Protein AF-A0A6C9QI73-F1 (afdb_monomer_lite)

Secondary structure (DSSP, 8-state):
-GGGG---EE--GGGSSSGGG-BTTTTB--HHHHHHHHHHHHHHHHHH--SSPPEE-BTTTTBTHHHHHHHHHHHS-HHHHHHHHHHHHHHHTSHHHHHHHHHHHHHHHHHHHHHHHSS-HHHHHHHHHHHHHHHHHHHHHHHHHHHH-

Sequence (149 aa):
RGHQQVLFVVTQADKTEPCHEWDMAGIQPSPAQAQNIREKTEAVFRLFRPVHPVVAVSARTGWELDTLVSALMTALPDHAASPLMTRLQDELRTESVRSQAREQFTGAVDRIFDTAESVCVASVVRTALRAVRDTVVSVARAVWNWIFF

pLDDT: mean 71.67, std 17.86, range [41.94, 96.88]

Organism: Escherichia coli (NCBI:txid562)

Radius of gyration: 18.94 Å; chains: 1; bounding box: 45×38×44 Å

Foldseek 3Di:
DPLLQDAAEAEPLCCQPVNVQQDLPVLGDDPVSVVSQVVVQVVVCVVSVGPFGYYYDYLPRRPCVVVVVVSNVVSDDPVVCPVVVVVCVVQVVDPVSVVVVSVVVSVVS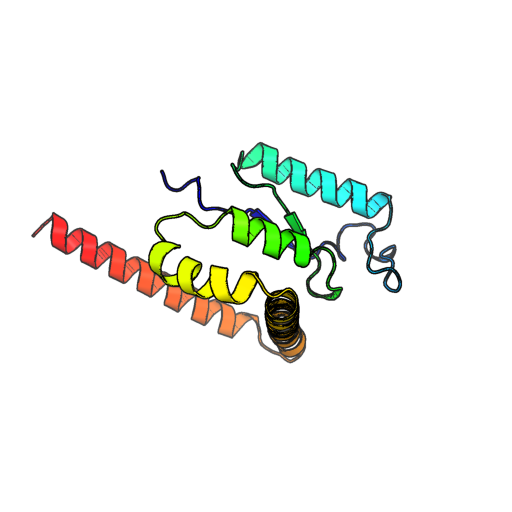VVVVVVVVVDDPPPVVVVVVVVVVVVVVVVVVVVVVVVPD

InterPro domains:
  IPR027417 P-loop containing nucleoside triphosphate hydrolase [SSF52540] (4-105)

Structure (mmCIF, N/CA/C/O backbone):
data_AF-A0A6C9QI73-F1
#
_entry.id   AF-A0A6C9QI73-F1
#
loop_
_atom_site.group_PDB
_atom_site.id
_atom_site.type_symbol
_atom_site.label_atom_id
_atom_site.label_alt_id
_atom_site.label_comp_id
_atom_site.label_asym_id
_atom_site.label_entity_id
_atom_site.label_seq_id
_atom_site.pdbx_PDB_ins_code
_atom_site.Cartn_x
_atom_site.Cartn_y
_atom_site.Cartn_z
_atom_site.occupancy
_atom_site.B_iso_or_equiv
_atom_site.auth_seq_id
_atom_site.auth_comp_id
_atom_site.auth_asym_id
_atom_site.auth_atom_id
_atom_site.pdbx_PDB_model_num
ATOM 1 N N . ARG A 1 1 ? -22.397 -3.148 11.696 1.00 44.03 1 ARG A N 1
ATOM 2 C CA . ARG A 1 1 ? -21.440 -2.162 12.264 1.00 44.03 1 ARG A CA 1
ATOM 3 C C . ARG A 1 1 ? -19.954 -2.554 12.097 1.00 44.03 1 ARG A C 1
ATOM 5 O O . ARG A 1 1 ? -19.117 -1.733 12.421 1.00 44.03 1 ARG A O 1
ATOM 12 N N . GLY A 1 2 ? -19.594 -3.715 11.520 1.00 48.06 2 GLY A N 1
ATOM 13 C CA . GLY A 1 2 ? -18.183 -4.130 11.335 1.00 48.06 2 GLY A CA 1
ATOM 14 C C . GLY A 1 2 ? -17.429 -3.546 10.126 1.00 48.06 2 GLY A C 1
ATOM 15 O O . GLY A 1 2 ? -16.238 -3.780 9.988 1.00 48.06 2 GLY A O 1
ATOM 16 N N . HIS A 1 3 ? -18.083 -2.769 9.254 1.00 46.94 3 HIS A N 1
ATOM 17 C CA . HIS A 1 3 ? -17.445 -2.193 8.055 1.00 46.94 3 HIS A CA 1
ATOM 18 C C . HIS A 1 3 ? -16.557 -0.968 8.339 1.00 46.94 3 HIS A C 1
ATOM 20 O O . HIS A 1 3 ? -15.855 -0.510 7.446 1.00 46.94 3 HIS A O 1
ATOM 26 N N . GLN A 1 4 ? -16.575 -0.424 9.561 1.00 56.19 4 GLN A N 1
ATOM 27 C CA . GLN A 1 4 ? -15.804 0.776 9.920 1.00 56.19 4 GLN A CA 1
ATOM 28 C C . GLN A 1 4 ? -14.335 0.489 10.274 1.00 56.19 4 GLN A C 1
ATOM 30 O O . GLN A 1 4 ? -13.597 1.421 10.562 1.00 56.19 4 GLN A O 1
ATOM 35 N N . GLN A 1 5 ? -13.904 -0.776 10.259 1.00 67.62 5 GLN A N 1
ATOM 36 C CA . GLN A 1 5 ? -12.587 -1.201 10.760 1.00 67.62 5 GLN A CA 1
ATOM 37 C C . GLN A 1 5 ? -11.722 -1.896 9.700 1.00 67.62 5 GLN A C 1
ATOM 39 O O . GLN A 1 5 ? -10.634 -2.374 10.007 1.00 67.62 5 GLN A O 1
ATOM 44 N N . VAL A 1 6 ? -12.209 -2.011 8.461 1.00 78.69 6 VAL A N 1
ATOM 45 C CA . VAL A 1 6 ? -11.513 -2.764 7.412 1.00 78.69 6 VAL A CA 1
ATOM 46 C C . VAL A 1 6 ? -10.741 -1.800 6.519 1.00 78.69 6 VAL A C 1
ATOM 48 O O . VAL A 1 6 ? -11.342 -0.982 5.823 1.00 78.69 6 VAL A O 1
ATOM 51 N N . LEU A 1 7 ? -9.413 -1.922 6.535 1.00 86.62 7 LEU A N 1
ATOM 52 C CA . LEU A 1 7 ? -8.510 -1.270 5.591 1.00 86.62 7 LEU A CA 1
ATOM 53 C C . LEU A 1 7 ? -8.146 -2.257 4.478 1.00 86.62 7 LEU A C 1
ATOM 55 O O . LEU A 1 7 ? -7.698 -3.371 4.751 1.00 86.62 7 LEU A O 1
ATOM 59 N N . PHE A 1 8 ? -8.330 -1.847 3.226 1.00 87.62 8 PHE A N 1
ATOM 60 C CA . PHE A 1 8 ? -7.942 -2.646 2.067 1.00 87.62 8 PHE A CA 1
ATOM 61 C C . PHE A 1 8 ? -6.575 -2.202 1.559 1.00 87.62 8 PHE A C 1
ATOM 63 O O . PHE A 1 8 ? -6.332 -1.009 1.372 1.00 87.62 8 PHE A O 1
ATOM 70 N N . VAL A 1 9 ? -5.702 -3.176 1.305 1.00 92.12 9 VAL A N 1
ATOM 71 C CA . VAL A 1 9 ? -4.324 -2.933 0.876 1.00 92.12 9 VAL A CA 1
ATOM 72 C C . VAL A 1 9 ? -4.028 -3.737 -0.386 1.00 92.12 9 VAL A C 1
ATOM 74 O O . VAL A 1 9 ? -4.217 -4.953 -0.409 1.00 92.12 9 VAL A O 1
ATOM 77 N N 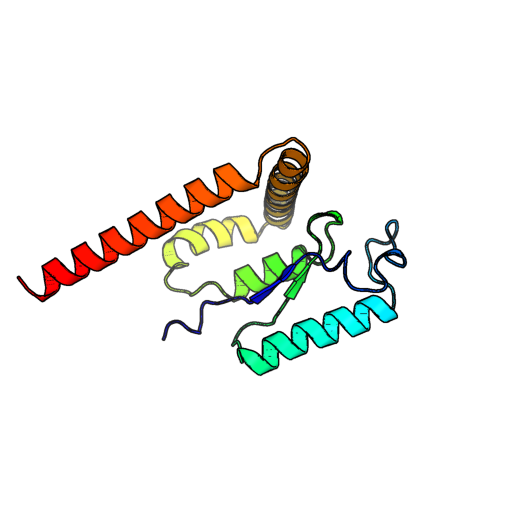. VAL A 1 10 ? -3.552 -3.064 -1.432 1.00 90.31 10 VAL A N 1
ATOM 78 C CA . VAL A 1 10 ? -3.009 -3.685 -2.645 1.00 90.31 10 VAL A CA 1
ATOM 79 C C . VAL A 1 10 ? -1.509 -3.862 -2.442 1.00 90.31 10 VAL A C 1
ATOM 81 O O . VAL A 1 10 ? -0.753 -2.896 -2.423 1.00 90.31 10 VAL A O 1
ATOM 84 N N . THR A 1 11 ? -1.068 -5.097 -2.245 1.00 90.19 11 THR A N 1
ATOM 85 C CA . THR A 1 11 ? 0.346 -5.408 -2.007 1.00 90.19 11 THR A CA 1
ATOM 86 C C . THR A 1 11 ? 1.101 -5.641 -3.315 1.00 90.19 11 THR A C 1
ATOM 88 O O . THR A 1 11 ? 0.495 -5.816 -4.373 1.00 90.19 11 THR A O 1
ATOM 91 N N . GLN A 1 12 ? 2.436 -5.670 -3.230 1.00 89.94 12 GLN A N 1
ATOM 92 C CA . GLN A 1 12 ? 3.334 -5.931 -4.364 1.00 89.94 12 GLN A CA 1
ATOM 93 C C . GLN A 1 12 ? 3.128 -4.946 -5.524 1.00 89.94 12 GLN A C 1
ATOM 95 O O . GLN A 1 12 ? 3.068 -5.336 -6.692 1.00 89.94 12 GLN A O 1
ATOM 100 N N . ALA A 1 13 ? 3.002 -3.655 -5.200 1.00 91.06 13 ALA A N 1
ATOM 101 C CA . ALA A 1 13 ? 2.900 -2.591 -6.194 1.00 91.06 13 ALA A CA 1
ATOM 102 C C . ALA A 1 13 ? 4.064 -2.623 -7.204 1.00 91.06 13 ALA A C 1
ATOM 104 O O . ALA A 1 13 ? 3.829 -2.399 -8.391 1.00 91.06 13 ALA A O 1
ATOM 105 N N . ASP A 1 14 ? 5.261 -3.025 -6.757 1.00 88.25 14 ASP A N 1
ATOM 106 C CA . ASP A 1 14 ? 6.473 -3.200 -7.569 1.00 88.25 14 ASP A CA 1
ATOM 107 C C . ASP A 1 14 ? 6.327 -4.222 -8.700 1.00 88.25 14 ASP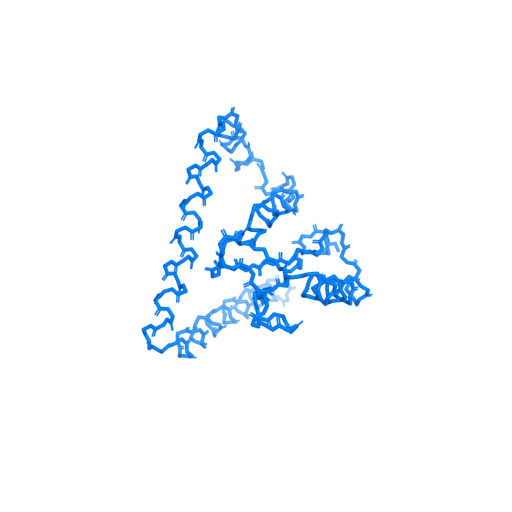 A C 1
ATOM 109 O O . ASP A 1 14 ? 7.004 -4.137 -9.720 1.00 88.25 14 ASP A O 1
ATOM 113 N N . LYS A 1 15 ? 5.397 -5.168 -8.553 1.00 90.44 15 LYS A N 1
ATOM 114 C CA . LYS A 1 15 ? 5.113 -6.204 -9.552 1.00 90.44 15 LYS A CA 1
ATOM 115 C C . LYS A 1 15 ? 3.939 -5.859 -10.459 1.00 90.44 15 LYS A C 1
ATOM 117 O O . LYS A 1 15 ? 3.481 -6.709 -11.221 1.00 90.44 15 LYS A O 1
ATOM 122 N N . THR A 1 16 ? 3.400 -4.645 -10.376 1.00 90.31 16 THR A N 1
ATOM 123 C CA . THR A 1 16 ? 2.361 -4.227 -11.315 1.00 90.31 16 THR A CA 1
ATOM 124 C C . THR A 1 16 ? 2.977 -4.031 -12.693 1.00 90.31 16 THR A C 1
ATOM 126 O O . THR A 1 16 ? 3.996 -3.360 -12.822 1.00 90.31 16 THR A O 1
ATOM 129 N N . GLU A 1 17 ? 2.368 -4.641 -13.712 1.00 87.81 17 GLU A N 1
ATOM 130 C CA . GLU A 1 17 ? 2.844 -4.502 -15.086 1.00 87.81 17 GLU A CA 1
ATOM 131 C C . GLU A 1 17 ? 2.811 -3.034 -15.537 1.00 87.81 17 GLU A C 1
ATOM 133 O O . GLU A 1 17 ? 1.885 -2.320 -15.148 1.00 87.81 17 GLU A O 1
ATOM 138 N N . PRO A 1 18 ? 3.776 -2.572 -16.345 1.00 91.69 18 PRO A N 1
ATOM 139 C CA . PRO A 1 18 ? 5.016 -3.261 -16.718 1.00 91.69 18 PRO A CA 1
ATOM 140 C C . PRO A 1 18 ? 5.997 -3.354 -15.533 1.00 91.69 18 PRO A C 1
ATOM 142 O O . PRO A 1 18 ? 6.527 -2.348 -15.075 1.00 91.69 18 PRO A O 1
ATOM 145 N N . CYS A 1 19 ? 6.256 -4.560 -15.015 1.00 82.19 19 CYS A N 1
ATOM 146 C CA . CYS A 1 19 ? 6.947 -4.723 -13.722 1.00 82.19 19 CYS A CA 1
ATOM 147 C C . CYS A 1 19 ? 8.433 -4.325 -13.757 1.00 82.19 19 CYS A C 1
ATOM 149 O O . CYS A 1 19 ? 9.012 -3.937 -12.746 1.00 82.19 19 CYS A O 1
ATOM 151 N N . HIS A 1 20 ? 9.044 -4.397 -14.935 1.00 89.19 20 HIS A N 1
ATOM 152 C CA . HIS A 1 20 ? 10.452 -4.093 -15.172 1.00 89.19 20 HIS A CA 1
ATOM 153 C C . HIS A 1 20 ? 10.751 -2.590 -15.253 1.00 89.19 20 HIS A C 1
ATOM 155 O O . HIS A 1 20 ? 11.919 -2.213 -15.245 1.00 89.19 20 HIS A O 1
ATOM 161 N N . GLU A 1 21 ? 9.726 -1.739 -15.336 1.00 92.56 21 GLU A N 1
ATOM 162 C CA . GLU A 1 21 ? 9.896 -0.282 -15.400 1.00 92.56 21 GLU A CA 1
ATOM 163 C C . GLU A 1 21 ? 9.983 0.379 -14.020 1.00 92.56 21 GLU A C 1
ATOM 165 O O . GLU A 1 21 ? 10.106 1.600 -13.931 1.00 92.56 21 GLU A O 1
ATOM 170 N N . TRP A 1 22 ? 9.913 -0.409 -12.946 1.00 94.19 22 TRP A N 1
ATOM 171 C CA . TRP A 1 22 ? 9.991 0.125 -11.596 1.00 94.19 22 TRP A CA 1
ATOM 172 C C . TRP A 1 22 ? 11.337 0.810 -11.353 1.00 94.19 22 TRP A C 1
ATOM 174 O O . TRP A 1 22 ? 12.401 0.209 -11.530 1.00 94.19 22 TRP A O 1
ATOM 184 N N . ASP A 1 23 ? 11.294 2.053 -10.879 1.00 94.25 23 ASP A N 1
ATOM 185 C CA . ASP A 1 23 ? 12.491 2.795 -10.514 1.00 94.25 23 ASP A CA 1
ATOM 186 C C . ASP A 1 23 ? 12.961 2.348 -9.127 1.00 94.25 23 ASP A C 1
ATOM 188 O O . ASP A 1 23 ? 12.446 2.762 -8.085 1.00 94.25 23 ASP A O 1
ATOM 192 N N . MET A 1 24 ? 13.960 1.467 -9.126 1.00 90.31 24 MET A N 1
ATOM 193 C CA . MET A 1 24 ? 14.574 0.949 -7.904 1.00 90.31 24 MET A CA 1
ATOM 194 C C . MET A 1 24 ? 15.376 2.012 -7.143 1.00 90.31 24 MET A C 1
ATOM 196 O O . MET A 1 24 ? 15.533 1.878 -5.933 1.00 90.31 24 MET A O 1
ATOM 200 N N . ALA A 1 25 ? 15.886 3.047 -7.819 1.00 91.69 25 ALA A N 1
ATOM 201 C CA . ALA A 1 25 ? 16.688 4.090 -7.183 1.00 91.69 25 ALA A CA 1
ATOM 202 C C . ALA A 1 25 ? 15.798 5.150 -6.525 1.00 91.69 25 ALA A C 1
ATOM 204 O O . ALA A 1 25 ? 16.051 5.555 -5.393 1.00 91.69 25 ALA A O 1
ATOM 205 N N . GLY A 1 26 ? 14.741 5.568 -7.222 1.00 91.31 26 GLY A N 1
ATOM 206 C CA . GLY A 1 26 ? 13.737 6.495 -6.705 1.00 91.31 26 GLY A CA 1
ATOM 207 C C . GLY A 1 26 ? 12.673 5.840 -5.825 1.00 91.31 26 GLY A C 1
ATOM 208 O O . GLY A 1 26 ? 11.887 6.560 -5.216 1.00 91.31 26 GLY A O 1
ATOM 209 N N . ILE A 1 27 ? 12.643 4.501 -5.751 1.00 92.12 27 ILE A N 1
ATOM 210 C CA . ILE A 1 27 ? 11.621 3.719 -5.038 1.00 92.12 27 ILE A CA 1
ATOM 211 C C . ILE A 1 27 ? 10.234 4.175 -5.502 1.00 92.12 27 ILE A C 1
ATOM 213 O O . ILE A 1 27 ? 9.413 4.632 -4.719 1.00 92.12 27 ILE A O 1
ATOM 217 N N . GLN A 1 28 ? 9.978 4.119 -6.807 1.00 95.25 28 GLN A N 1
ATOM 218 C CA . GLN A 1 28 ? 8.735 4.650 -7.364 1.00 95.25 28 GLN A CA 1
ATOM 219 C C . GLN A 1 28 ? 8.275 3.874 -8.602 1.00 95.25 28 GLN A C 1
ATOM 221 O O . GLN A 1 28 ? 9.102 3.362 -9.362 1.00 95.25 28 GLN A O 1
ATOM 226 N N . PRO A 1 29 ? 6.954 3.791 -8.832 1.00 96.69 29 PRO A N 1
ATOM 227 C CA . PRO A 1 29 ? 6.417 3.216 -10.055 1.00 96.69 29 PRO A CA 1
ATOM 228 C C . PRO A 1 29 ? 6.729 4.089 -11.271 1.00 96.69 29 PRO A C 1
ATOM 230 O O . PRO A 1 29 ? 6.729 5.320 -11.186 1.00 96.69 29 PRO A O 1
ATOM 233 N N . SER A 1 30 ? 6.874 3.456 -12.436 1.00 96.19 30 SER A N 1
ATOM 234 C CA . SER A 1 30 ? 6.782 4.170 -13.713 1.00 96.19 30 SER A CA 1
ATOM 235 C C . SER A 1 30 ? 5.385 4.789 -13.895 1.00 96.19 30 SER A C 1
ATOM 237 O O . SER A 1 30 ? 4.421 4.344 -13.261 1.00 96.19 30 SER A O 1
ATOM 239 N N . PRO A 1 31 ? 5.205 5.777 -14.793 1.00 96.88 31 PRO A N 1
ATOM 240 C CA . PRO A 1 31 ? 3.882 6.332 -15.082 1.00 96.88 31 PRO A CA 1
ATOM 241 C C . PRO A 1 31 ? 2.841 5.271 -15.481 1.00 96.88 31 PRO A C 1
ATOM 243 O O . PRO A 1 31 ? 1.683 5.356 -15.069 1.00 96.88 31 PRO A O 1
ATOM 246 N N . ALA A 1 32 ? 3.252 4.244 -16.234 1.00 93.44 32 ALA A N 1
ATOM 247 C CA . ALA A 1 32 ? 2.376 3.143 -16.629 1.00 93.44 32 ALA A CA 1
ATOM 248 C C . ALA A 1 32 ? 2.001 2.255 -15.431 1.00 93.44 32 ALA A C 1
ATOM 250 O O . ALA A 1 32 ? 0.830 1.917 -15.244 1.00 93.44 32 ALA A O 1
ATOM 251 N N . GLN A 1 33 ? 2.969 1.932 -14.568 1.00 95.69 33 GLN A N 1
ATOM 252 C CA . GLN A 1 33 ? 2.700 1.185 -13.340 1.00 95.69 33 GLN A CA 1
ATOM 253 C C . GLN A 1 33 ? 1.794 1.970 -12.387 1.00 95.69 33 GLN A C 1
ATOM 255 O O . GLN A 1 33 ? 0.866 1.395 -11.824 1.00 95.69 33 GLN A O 1
ATOM 260 N N . ALA A 1 34 ? 2.011 3.280 -12.235 1.00 96.88 34 ALA A N 1
ATOM 261 C CA . ALA A 1 34 ? 1.201 4.150 -11.387 1.00 96.88 34 ALA A CA 1
ATOM 262 C C . ALA A 1 34 ? -0.268 4.170 -11.837 1.00 96.88 34 ALA A C 1
ATOM 264 O O . ALA A 1 34 ? -1.173 4.057 -11.006 1.00 96.88 34 ALA A O 1
ATOM 265 N N . GLN A 1 35 ? -0.508 4.236 -13.151 1.00 96.31 35 GLN A N 1
ATOM 266 C CA . GLN A 1 35 ? -1.850 4.134 -13.720 1.00 96.31 35 GLN A CA 1
ATOM 267 C C . GLN A 1 35 ? -2.490 2.769 -13.416 1.00 96.31 35 GLN A C 1
ATOM 269 O O . GLN A 1 35 ? -3.610 2.713 -12.911 1.00 96.31 35 GLN A O 1
ATOM 274 N N . ASN A 1 36 ? -1.765 1.669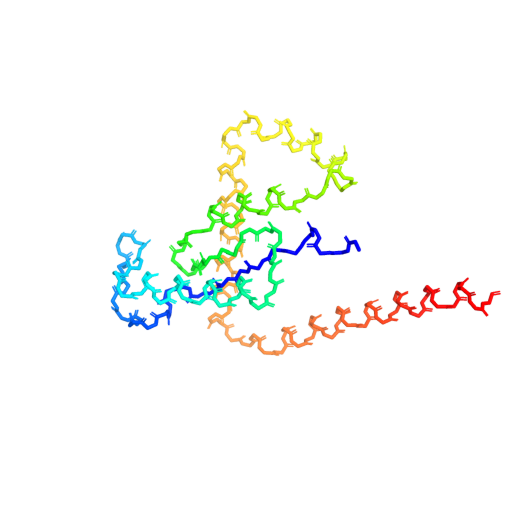 -13.622 1.00 92.56 36 ASN A N 1
ATOM 275 C CA . ASN A 1 36 ? -2.282 0.324 -1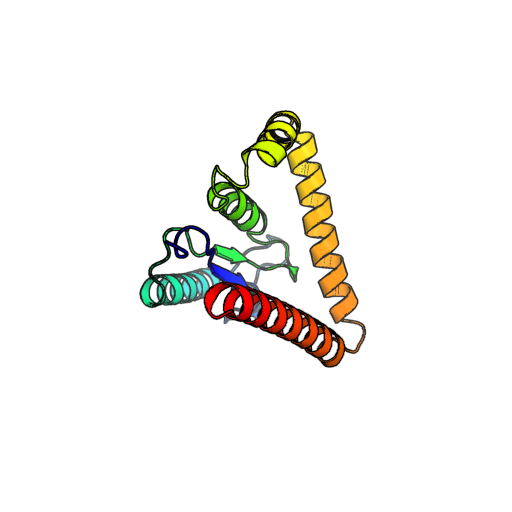3.357 1.00 92.56 36 ASN A CA 1
ATOM 276 C C . ASN A 1 36 ? -2.525 0.061 -11.860 1.00 92.56 36 ASN A C 1
ATOM 278 O O . ASN A 1 36 ? -3.487 -0.612 -11.485 1.00 92.56 36 ASN A O 1
ATOM 282 N N . ILE A 1 37 ? -1.684 0.609 -10.979 1.00 95.38 37 ILE A N 1
ATOM 283 C CA . ILE A 1 37 ? -1.892 0.581 -9.527 1.00 95.38 37 ILE A CA 1
ATOM 284 C C . ILE A 1 37 ? -3.180 1.329 -9.177 1.00 95.38 37 ILE A C 1
ATOM 286 O O . ILE A 1 37 ? -4.002 0.797 -8.430 1.00 95.38 37 ILE A O 1
ATOM 290 N N . ARG A 1 38 ? -3.390 2.521 -9.749 1.00 96.38 38 ARG A N 1
ATOM 291 C CA . ARG A 1 38 ? -4.611 3.313 -9.552 1.00 96.38 38 ARG A CA 1
ATOM 292 C C . ARG A 1 38 ? -5.861 2.566 -10.011 1.00 96.38 38 ARG A C 1
ATOM 294 O O . ARG A 1 38 ? -6.866 2.567 -9.309 1.00 96.38 38 ARG A O 1
ATOM 301 N N . GLU A 1 39 ? -5.815 1.907 -11.160 1.00 92.69 39 GLU A N 1
ATOM 302 C CA . GLU A 1 39 ? -6.950 1.123 -11.655 1.00 92.69 39 GLU A CA 1
ATOM 303 C C . GLU A 1 39 ? -7.276 -0.054 -10.729 1.00 92.69 39 GLU A C 1
ATOM 305 O O . GLU A 1 39 ? -8.446 -0.304 -10.429 1.00 92.69 39 GLU A O 1
ATOM 310 N N . LYS A 1 40 ? -6.255 -0.742 -10.201 1.00 89.69 40 LYS A N 1
ATOM 311 C CA . LYS A 1 40 ? -6.438 -1.818 -9.214 1.00 89.69 40 LYS A CA 1
ATOM 312 C C . LYS A 1 40 ? -7.035 -1.301 -7.906 1.00 89.69 40 LYS A C 1
ATOM 314 O O . LYS A 1 40 ? -7.968 -1.916 -7.387 1.00 89.69 40 LYS A O 1
ATOM 319 N N . THR A 1 41 ? -6.525 -0.194 -7.363 1.00 93.12 41 THR A N 1
ATOM 320 C CA . THR A 1 41 ? -7.071 0.387 -6.125 1.00 93.12 41 THR A CA 1
ATOM 321 C C . THR A 1 41 ? -8.498 0.884 -6.332 1.00 93.12 41 THR A C 1
ATOM 323 O O . THR A 1 41 ? -9.353 0.647 -5.479 1.00 93.12 41 THR A O 1
ATOM 326 N N . GLU A 1 42 ? -8.801 1.479 -7.487 1.00 91.56 42 GLU A N 1
ATOM 327 C CA . GLU A 1 42 ? -10.151 1.912 -7.839 1.00 91.56 42 GLU A CA 1
ATOM 328 C C . GLU A 1 42 ? -11.112 0.728 -8.023 1.00 91.56 42 GLU A C 1
ATOM 330 O O . GLU A 1 42 ? -12.254 0.790 -7.565 1.00 91.56 42 GLU A O 1
ATOM 335 N N . ALA A 1 43 ? -10.668 -0.380 -8.618 1.00 84.94 43 ALA A N 1
ATOM 336 C CA . ALA A 1 43 ? -11.471 -1.597 -8.722 1.00 84.94 43 ALA A CA 1
ATOM 337 C C . ALA A 1 43 ? -11.834 -2.153 -7.335 1.00 84.94 43 ALA A C 1
ATOM 339 O O . ALA A 1 43 ? -13.003 -2.441 -7.072 1.00 84.94 43 ALA A O 1
ATOM 340 N N . VAL A 1 44 ? -10.861 -2.236 -6.420 1.00 83.25 44 VAL A N 1
ATOM 341 C CA . VAL A 1 44 ? -11.094 -2.636 -5.021 1.00 83.25 44 VAL A CA 1
ATOM 342 C C . VAL A 1 44 ? -12.063 -1.666 -4.341 1.00 83.25 44 VAL A C 1
ATOM 344 O O . VAL A 1 44 ? -13.027 -2.099 -3.708 1.00 83.25 44 VAL A O 1
ATOM 347 N N . PHE A 1 45 ? -11.873 -0.358 -4.522 1.00 86.19 45 PHE A N 1
ATOM 348 C CA . PHE A 1 45 ? -12.767 0.649 -3.960 1.00 86.19 45 PHE A CA 1
ATOM 349 C C . PHE A 1 45 ? -14.204 0.487 -4.473 1.00 86.19 45 PHE A C 1
ATOM 351 O O . PHE A 1 45 ? -15.148 0.490 -3.686 1.00 86.19 45 PHE A O 1
ATOM 358 N N . ARG A 1 46 ? -14.395 0.290 -5.781 1.00 83.12 46 ARG A N 1
ATOM 359 C CA . ARG A 1 46 ? -15.722 0.105 -6.388 1.00 83.12 46 ARG A CA 1
ATOM 360 C C . ARG A 1 46 ? -16.412 -1.169 -5.902 1.00 83.12 46 ARG A C 1
ATOM 362 O O . ARG A 1 46 ? -17.622 -1.135 -5.677 1.00 83.12 46 ARG A O 1
ATOM 369 N N . LEU A 1 47 ? -15.658 -2.258 -5.738 1.00 85.06 47 LEU A N 1
ATOM 370 C CA . LEU A 1 47 ? -16.172 -3.558 -5.299 1.00 85.06 47 LEU A CA 1
ATOM 371 C C . LEU A 1 47 ? -16.596 -3.553 -3.830 1.00 85.06 47 LEU A C 1
ATOM 373 O O . LEU A 1 47 ? -17.684 -4.021 -3.504 1.00 85.06 47 LEU A O 1
ATOM 377 N N . PHE A 1 48 ? -15.749 -3.027 -2.948 1.00 83.38 48 PHE A N 1
ATOM 378 C CA . PHE A 1 48 ? -15.959 -3.136 -1.503 1.00 83.38 48 PHE A CA 1
ATOM 379 C C . PHE A 1 48 ? -16.573 -1.887 -0.870 1.00 83.38 48 PHE A C 1
ATOM 381 O O . PHE A 1 48 ? -17.056 -1.964 0.258 1.00 83.38 48 PHE A O 1
ATOM 388 N N . ARG A 1 49 ? -16.552 -0.750 -1.580 1.00 84.75 49 ARG A N 1
ATOM 389 C CA . ARG A 1 49 ? -16.961 0.583 -1.101 1.00 84.75 49 ARG A CA 1
ATOM 390 C C . ARG A 1 49 ? -16.505 0.859 0.337 1.00 84.75 49 ARG A C 1
ATOM 392 O O . ARG A 1 49 ? -17.342 1.111 1.208 1.00 84.75 49 ARG A O 1
ATOM 399 N N . PRO A 1 50 ? -15.193 0.747 0.606 1.00 84.38 50 PRO A N 1
ATOM 400 C CA . PRO A 1 50 ? -14.674 0.898 1.951 1.00 84.38 50 PRO A CA 1
ATOM 401 C C . PRO A 1 50 ? -14.833 2.336 2.448 1.00 84.38 50 PRO A C 1
ATOM 403 O O . PRO A 1 50 ? -14.844 3.288 1.669 1.00 84.38 50 PRO A O 1
ATOM 406 N N . VAL A 1 51 ? -14.938 2.478 3.769 1.00 86.00 51 VAL A N 1
ATOM 407 C CA . VAL A 1 51 ? -14.936 3.786 4.444 1.00 86.00 51 VAL A CA 1
ATOM 408 C C . VAL A 1 51 ? -13.526 4.385 4.455 1.00 86.00 51 VAL A C 1
ATOM 410 O O . VAL A 1 51 ? -13.369 5.596 4.335 1.00 86.00 51 VAL A O 1
ATOM 413 N N . HIS A 1 52 ? -12.511 3.526 4.568 1.00 86.88 52 HIS A N 1
ATOM 414 C CA . HIS A 1 52 ? -11.097 3.901 4.562 1.00 86.88 52 HIS A CA 1
ATOM 415 C C . HIS A 1 52 ? -10.512 3.840 3.146 1.00 86.88 52 HIS A C 1
ATOM 417 O O . HIS A 1 52 ? -10.976 3.032 2.334 1.00 86.88 52 HIS A O 1
ATOM 423 N N . PRO A 1 53 ? -9.491 4.659 2.832 1.00 90.00 53 PRO A N 1
ATOM 424 C CA . PRO A 1 53 ? -8.839 4.623 1.527 1.00 90.00 53 PRO A CA 1
ATOM 425 C C . PRO A 1 53 ? -8.207 3.253 1.254 1.00 90.00 53 PRO A C 1
ATOM 427 O O . PRO A 1 53 ? -7.670 2.608 2.153 1.00 90.00 53 PRO A O 1
ATOM 430 N N . VAL A 1 54 ? -8.247 2.817 -0.007 1.00 92.38 54 VAL A N 1
ATOM 431 C CA . VAL A 1 54 ? -7.481 1.650 -0.460 1.00 92.38 54 VAL A CA 1
ATOM 432 C C . VAL A 1 54 ? -6.044 2.099 -0.705 1.00 92.38 54 VAL A C 1
ATOM 434 O O . VAL A 1 54 ? -5.820 2.989 -1.524 1.00 92.38 54 VAL A O 1
ATOM 437 N N . VAL A 1 55 ? -5.080 1.485 -0.022 1.00 93.94 55 VAL A N 1
ATOM 438 C CA . VAL A 1 55 ? -3.657 1.852 -0.135 1.00 93.94 55 VAL A CA 1
ATOM 439 C C . VAL A 1 55 ? -2.916 0.802 -0.955 1.00 93.94 55 VAL A C 1
ATOM 441 O O . VAL A 1 55 ? -3.111 -0.392 -0.739 1.00 93.94 55 VAL A O 1
ATOM 444 N N . ALA A 1 56 ? -2.064 1.221 -1.888 1.00 95.94 56 ALA A N 1
ATOM 445 C CA . ALA A 1 56 ? -1.147 0.321 -2.581 1.00 95.94 56 ALA A CA 1
ATOM 446 C C . ALA A 1 56 ? 0.252 0.434 -1.979 1.00 95.94 56 ALA A C 1
ATOM 448 O O . ALA A 1 56 ? 0.690 1.542 -1.705 1.00 95.94 56 ALA A O 1
ATOM 449 N N . VAL A 1 57 ? 0.943 -0.690 -1.784 1.00 93.62 57 VAL A N 1
ATOM 450 C CA . VAL A 1 57 ? 2.282 -0.718 -1.178 1.00 93.62 57 VAL A CA 1
ATOM 451 C C . VAL A 1 57 ? 3.199 -1.731 -1.845 1.00 93.62 57 VAL A C 1
ATOM 453 O O . VAL A 1 57 ? 2.761 -2.762 -2.367 1.00 93.62 57 VAL A O 1
ATOM 456 N N . SER A 1 58 ? 4.500 -1.484 -1.739 1.00 91.25 58 SER A N 1
ATOM 457 C CA . SER A 1 58 ? 5.538 -2.479 -1.992 1.00 91.25 58 SER A CA 1
ATOM 458 C C . SER A 1 58 ? 6.383 -2.637 -0.734 1.00 91.25 58 SER A C 1
ATOM 460 O O . SER A 1 58 ? 7.190 -1.772 -0.411 1.00 91.25 58 SER A O 1
ATOM 462 N N . ALA A 1 59 ? 6.205 -3.757 -0.028 1.00 86.25 59 ALA A N 1
ATOM 463 C CA . ALA A 1 59 ? 7.037 -4.080 1.131 1.00 86.25 59 ALA A CA 1
ATOM 464 C C . ALA A 1 59 ? 8.509 -4.226 0.723 1.00 86.25 59 ALA A C 1
ATOM 466 O O . ALA A 1 59 ? 9.371 -3.630 1.345 1.00 86.25 59 ALA A O 1
ATOM 467 N N . ARG A 1 60 ? 8.768 -4.910 -0.401 1.00 84.62 60 ARG A N 1
ATOM 468 C CA . ARG A 1 60 ? 10.117 -5.158 -0.930 1.00 84.62 60 ARG A CA 1
ATOM 469 C C . ARG A 1 60 ? 10.923 -3.881 -1.165 1.00 84.62 60 ARG A C 1
ATOM 471 O O . ARG A 1 60 ? 12.137 -3.897 -1.024 1.00 84.62 60 ARG A O 1
ATOM 478 N N . THR A 1 61 ? 10.269 -2.811 -1.608 1.00 85.88 61 THR A N 1
ATOM 479 C CA . THR A 1 61 ? 10.956 -1.552 -1.930 1.00 85.88 61 THR A CA 1
ATOM 480 C C . THR A 1 61 ? 10.752 -0.488 -0.856 1.00 85.88 61 THR A C 1
ATOM 482 O O . THR A 1 61 ? 11.371 0.562 -0.936 1.00 85.88 61 THR A O 1
ATOM 485 N N . GLY A 1 62 ? 9.867 -0.713 0.118 1.00 84.06 62 GLY A N 1
ATOM 486 C CA . GLY A 1 62 ? 9.452 0.292 1.098 1.00 84.06 62 GLY A CA 1
ATOM 487 C C . GLY A 1 62 ? 8.475 1.353 0.569 1.00 84.06 62 GLY A C 1
ATOM 488 O O . GLY A 1 62 ? 8.136 2.284 1.297 1.00 84.06 62 GLY A O 1
ATOM 489 N N . TRP A 1 63 ? 7.995 1.236 -0.674 1.00 91.81 63 TRP A N 1
ATOM 490 C CA . TRP A 1 63 ? 7.123 2.245 -1.288 1.00 91.81 63 TRP A CA 1
ATOM 491 C C . TRP A 1 63 ? 5.732 2.263 -0.639 1.00 91.81 63 TRP A C 1
ATOM 493 O O . TRP A 1 63 ? 5.084 1.217 -0.521 1.00 91.81 63 TRP A O 1
ATOM 503 N N . GLU A 1 64 ? 5.284 3.462 -0.248 1.00 90.75 64 GLU A N 1
ATOM 504 C CA . GLU A 1 64 ? 3.968 3.767 0.349 1.00 90.75 64 GLU A CA 1
ATOM 505 C C . GLU A 1 64 ? 3.653 3.060 1.685 1.00 90.75 64 GLU A C 1
ATOM 507 O O . GLU A 1 64 ? 2.515 3.088 2.165 1.00 90.75 64 GLU A O 1
ATOM 512 N N . LEU A 1 65 ? 4.654 2.478 2.358 1.00 88.12 65 LEU A N 1
ATOM 513 C CA . LEU A 1 65 ? 4.458 1.901 3.697 1.00 88.12 65 LEU A CA 1
ATOM 514 C C . LEU A 1 65 ? 4.000 2.950 4.725 1.00 88.12 65 LEU A C 1
ATOM 516 O O . LEU A 1 65 ? 3.227 2.646 5.631 1.00 88.12 65 LEU A O 1
ATOM 520 N N . ASP A 1 66 ? 4.397 4.203 4.547 1.00 81.81 66 ASP A N 1
ATOM 521 C CA . ASP A 1 66 ? 4.049 5.321 5.433 1.00 81.81 66 ASP A CA 1
ATOM 522 C C . ASP A 1 66 ? 2.580 5.686 5.352 1.00 81.81 66 ASP A C 1
ATOM 524 O O . ASP A 1 66 ? 1.926 5.983 6.358 1.00 81.81 66 ASP A O 1
ATOM 528 N N . THR A 1 67 ? 2.072 5.661 4.126 1.00 86.19 67 THR A N 1
ATOM 529 C CA . THR A 1 67 ? 0.676 5.898 3.804 1.00 86.19 67 THR A CA 1
ATOM 530 C C . THR A 1 67 ? -0.169 4.778 4.388 1.00 86.19 67 THR A C 1
ATOM 532 O O . THR A 1 67 ? -1.202 5.052 4.996 1.00 86.19 67 THR A O 1
ATOM 535 N N . LEU A 1 68 ? 0.305 3.529 4.313 1.00 84.75 68 LEU A N 1
ATOM 536 C CA . LEU A 1 68 ? -0.338 2.393 4.972 1.00 84.75 68 LEU A CA 1
ATOM 537 C C . LEU A 1 68 ? -0.386 2.563 6.496 1.00 84.75 68 LEU A C 1
ATOM 539 O O . LEU A 1 68 ? -1.451 2.402 7.089 1.00 84.75 68 LEU A O 1
ATOM 543 N N . VAL A 1 69 ? 0.729 2.929 7.135 1.00 81.44 69 VAL A N 1
ATOM 544 C CA . VAL A 1 69 ? 0.769 3.177 8.587 1.00 81.44 69 VAL A CA 1
ATOM 545 C C . VAL A 1 69 ? -0.179 4.311 8.974 1.00 81.44 69 VAL A C 1
ATOM 547 O O . VAL A 1 69 ? -0.925 4.197 9.945 1.00 81.44 69 VAL A O 1
ATOM 550 N N . SER A 1 70 ? -0.196 5.395 8.203 1.00 79.00 70 SER A N 1
ATOM 551 C CA . SER A 1 70 ? -1.079 6.534 8.460 1.00 79.00 70 SER A CA 1
ATOM 552 C C . SER A 1 70 ? -2.552 6.142 8.322 1.00 79.00 70 SER A C 1
ATOM 554 O O . SER A 1 70 ? -3.352 6.458 9.200 1.00 79.00 70 SER A O 1
ATOM 556 N N . ALA A 1 71 ? -2.901 5.377 7.285 1.00 83.00 71 ALA A N 1
ATOM 557 C CA . ALA A 1 71 ? -4.253 4.867 7.087 1.00 83.00 71 ALA A CA 1
ATOM 558 C C . ALA A 1 71 ? -4.685 3.906 8.206 1.00 83.00 71 ALA A C 1
ATOM 560 O O . ALA A 1 71 ? -5.828 3.967 8.653 1.00 83.00 71 ALA A O 1
ATOM 561 N N . LEU A 1 72 ? -3.777 3.062 8.708 1.00 77.94 72 LEU A N 1
ATOM 562 C CA . LEU A 1 72 ? -4.039 2.195 9.861 1.00 77.94 72 LEU A CA 1
ATOM 563 C C . LEU A 1 72 ? -4.344 3.003 11.126 1.00 77.94 72 LEU A C 1
ATOM 565 O O . LEU A 1 72 ? -5.306 2.691 11.824 1.00 77.94 72 LEU A O 1
ATOM 569 N N . MET A 1 73 ? -3.572 4.059 11.395 1.00 76.75 73 MET A N 1
ATOM 570 C CA . MET A 1 73 ? -3.804 4.935 12.550 1.00 76.75 73 MET A CA 1
ATOM 571 C C . MET A 1 73 ? -5.158 5.644 12.470 1.00 76.75 73 MET A C 1
ATOM 573 O O . MET A 1 73 ? -5.836 5.781 13.483 1.00 76.75 73 MET A O 1
ATOM 577 N N . THR A 1 74 ? -5.586 6.051 11.273 1.00 73.62 74 THR A N 1
ATOM 578 C CA . THR A 1 74 ? -6.917 6.641 11.055 1.00 73.62 74 THR A CA 1
ATOM 579 C C . THR A 1 74 ? -8.048 5.610 11.133 1.00 73.62 74 THR A C 1
ATOM 581 O O . THR A 1 74 ? -9.166 5.950 11.514 1.00 73.62 74 THR A O 1
ATOM 584 N N . ALA A 1 75 ? -7.783 4.353 10.777 1.00 74.25 75 ALA A N 1
ATOM 585 C CA . ALA A 1 75 ? -8.792 3.298 10.740 1.00 74.25 75 ALA A CA 1
ATOM 586 C C . ALA A 1 75 ? -9.066 2.627 12.099 1.00 74.25 75 ALA A C 1
ATOM 588 O O . ALA A 1 75 ? -10.028 1.861 12.219 1.00 74.25 75 ALA A O 1
ATOM 589 N N . LEU A 1 76 ? -8.245 2.900 13.118 1.00 69.12 76 LEU A N 1
ATOM 590 C CA . LEU A 1 76 ? -8.423 2.370 14.468 1.00 69.12 76 LEU A CA 1
ATOM 591 C C . LEU A 1 76 ? -9.602 3.064 15.188 1.00 69.12 76 LEU A C 1
ATOM 593 O O . LEU A 1 76 ? -9.651 4.289 15.248 1.00 69.12 76 LEU A O 1
ATOM 597 N N . PRO A 1 77 ? -10.559 2.314 15.766 1.00 59.38 77 PRO A N 1
ATOM 598 C CA . PRO A 1 77 ? -11.688 2.893 16.490 1.00 59.38 77 PRO A CA 1
ATOM 599 C C . PRO A 1 77 ? -11.320 3.408 17.887 1.00 59.38 77 PRO A C 1
ATOM 601 O O . PRO A 1 77 ? -10.611 2.735 18.639 1.00 59.38 77 PRO A O 1
ATOM 604 N N . ASP A 1 78 ? -11.965 4.506 18.297 1.00 50.94 78 ASP A N 1
ATOM 605 C CA . ASP A 1 78 ? -11.773 5.197 19.587 1.00 50.94 78 ASP A CA 1
ATOM 606 C C . ASP A 1 78 ? -11.895 4.301 20.843 1.00 50.94 78 ASP A C 1
ATOM 608 O O . ASP A 1 78 ? -11.299 4.570 21.884 1.00 50.94 78 ASP A O 1
ATOM 612 N N . HIS A 1 79 ? -12.632 3.191 20.766 1.00 46.38 79 HIS A N 1
ATOM 613 C CA . HIS A 1 79 ? -12.909 2.293 21.896 1.00 46.38 79 HIS A CA 1
ATOM 614 C C . HIS A 1 79 ? -11.891 1.150 22.066 1.00 46.38 79 HIS A C 1
ATOM 616 O O . HIS A 1 79 ? -11.828 0.561 23.142 1.00 46.38 79 HIS A O 1
ATOM 622 N N . ALA A 1 80 ? -11.050 0.871 21.062 1.00 47.34 80 ALA A N 1
ATOM 623 C CA . ALA A 1 80 ? -9.804 0.109 21.243 1.00 47.34 80 ALA A CA 1
ATOM 624 C C . ALA A 1 80 ? -8.627 1.033 21.629 1.00 47.34 80 ALA A C 1
ATOM 626 O O . ALA A 1 80 ? -7.578 0.581 22.085 1.00 47.34 80 ALA A O 1
ATOM 627 N N . ALA A 1 81 ? -8.835 2.340 21.471 1.00 46.19 81 ALA A N 1
ATOM 628 C CA . ALA A 1 81 ? -7.878 3.397 21.722 1.00 46.19 81 ALA A CA 1
ATOM 629 C C . ALA A 1 81 ? -7.824 3.853 23.193 1.00 46.19 81 ALA A C 1
ATOM 631 O O . ALA A 1 81 ? -6.819 4.403 23.603 1.00 46.19 81 ALA A O 1
ATOM 632 N N . SER A 1 82 ? -8.804 3.606 24.063 1.00 41.94 82 SER A N 1
ATOM 633 C CA . SER A 1 82 ? -8.763 4.234 25.402 1.00 41.94 82 SER A CA 1
ATOM 634 C C . SER A 1 82 ? -7.521 3.909 26.273 1.00 41.94 82 SER A C 1
ATOM 636 O O . SER A 1 82 ? -7.070 4.834 26.950 1.00 41.94 82 SER A O 1
ATOM 638 N N . PRO A 1 83 ? -6.935 2.688 26.267 1.00 48.50 83 PRO A N 1
ATOM 639 C CA . PRO A 1 83 ? -5.674 2.403 26.973 1.00 48.50 83 PRO A CA 1
ATOM 640 C C . PRO A 1 83 ? -4.428 2.509 26.076 1.00 48.50 83 PRO A C 1
ATOM 642 O O . PRO A 1 83 ? -3.339 2.820 26.557 1.00 48.50 83 PRO A O 1
ATOM 645 N N . LEU A 1 84 ? -4.574 2.233 24.774 1.00 48.69 84 LEU A N 1
ATOM 646 C CA . LEU A 1 84 ? -3.472 2.284 23.808 1.00 48.69 84 LEU A CA 1
ATOM 647 C C . LEU A 1 84 ? -3.186 3.707 23.335 1.00 48.69 84 LEU A C 1
ATOM 649 O O . LEU A 1 84 ? -2.032 4.057 23.191 1.00 48.69 84 LEU A O 1
ATOM 653 N N . MET A 1 85 ? -4.200 4.541 23.142 1.00 48.31 85 MET A N 1
ATOM 654 C CA . MET A 1 85 ? -4.111 5.924 22.665 1.00 48.31 85 MET A CA 1
ATOM 655 C C . MET A 1 85 ? -3.638 6.882 23.748 1.00 48.31 85 MET A C 1
ATOM 657 O O . MET A 1 85 ? -3.051 7.885 23.402 1.00 48.31 85 MET A O 1
ATOM 661 N N . THR A 1 86 ? -3.800 6.587 25.040 1.00 51.62 86 THR A N 1
ATOM 662 C CA . THR A 1 86 ? -3.144 7.376 26.103 1.00 51.62 86 THR A CA 1
ATOM 663 C C . THR A 1 86 ? -1.639 7.118 26.137 1.00 51.62 86 THR A C 1
ATOM 665 O O . THR A 1 86 ? -0.864 8.056 26.267 1.00 51.62 86 THR A O 1
ATOM 668 N N . ARG A 1 87 ? -1.209 5.861 25.954 1.00 49.19 87 ARG A N 1
ATOM 669 C CA . ARG A 1 87 ? 0.216 5.496 25.836 1.00 49.19 87 ARG A CA 1
ATOM 670 C C . ARG A 1 87 ? 0.815 5.968 24.509 1.00 49.19 87 ARG A C 1
ATOM 672 O O . ARG A 1 87 ? 1.873 6.584 24.497 1.00 49.19 87 ARG A O 1
ATOM 679 N N . LEU A 1 88 ? 0.091 5.747 23.414 1.00 52.34 88 LEU A N 1
ATOM 680 C CA . LEU A 1 88 ? 0.473 6.167 22.075 1.00 52.34 88 LEU A CA 1
ATOM 681 C C . LEU A 1 88 ? 0.386 7.679 21.904 1.00 52.34 88 LEU A C 1
ATOM 683 O O . LEU A 1 88 ? 1.215 8.176 21.184 1.00 52.34 88 LEU A O 1
ATOM 687 N N . GLN A 1 89 ? -0.532 8.448 22.500 1.00 52.34 89 GLN A N 1
ATOM 688 C CA . GLN A 1 89 ? -0.527 9.918 22.353 1.00 52.34 89 GLN A CA 1
ATOM 689 C C . GLN A 1 89 ? 0.673 10.565 23.048 1.00 52.34 89 GLN A C 1
ATOM 691 O O . GLN A 1 89 ? 1.197 11.547 22.522 1.00 52.34 89 GLN A O 1
ATOM 696 N N . ASP A 1 90 ? 1.129 10.009 24.174 1.00 52.69 90 ASP A N 1
ATOM 697 C CA . ASP A 1 90 ? 2.377 10.437 24.813 1.00 52.69 90 ASP A CA 1
ATOM 698 C C . ASP A 1 90 ? 3.603 10.041 23.972 1.00 52.69 90 ASP A C 1
ATOM 700 O O . ASP A 1 90 ? 4.506 10.856 23.790 1.00 52.69 90 ASP A O 1
ATOM 704 N N . GLU A 1 91 ? 3.618 8.845 23.373 1.00 44.97 91 GLU A N 1
ATOM 705 C CA . GLU A 1 91 ? 4.703 8.406 22.476 1.00 44.97 91 GLU A CA 1
ATOM 706 C C . GLU A 1 91 ? 4.681 9.096 21.092 1.00 44.97 91 GLU A C 1
ATOM 708 O O . GLU A 1 91 ? 5.724 9.496 20.577 1.00 44.97 91 GLU A O 1
ATOM 713 N N . LEU A 1 92 ? 3.501 9.311 20.504 1.00 48.44 92 LEU A N 1
ATOM 714 C CA . LEU A 1 92 ? 3.252 9.902 19.176 1.00 48.44 92 LEU A CA 1
ATOM 715 C C . LEU A 1 92 ? 3.524 11.404 19.138 1.00 48.44 92 LEU A C 1
ATOM 717 O O . LEU A 1 92 ? 3.635 11.963 18.048 1.00 48.44 92 LEU A O 1
ATOM 721 N N . ARG A 1 93 ? 3.636 12.076 20.290 1.00 49.06 93 ARG A N 1
ATOM 722 C CA . ARG A 1 93 ? 3.999 13.500 20.332 1.00 49.06 93 ARG A CA 1
ATOM 723 C C . ARG A 1 93 ? 5.484 13.756 20.085 1.00 49.06 93 ARG A C 1
ATOM 725 O O . ARG A 1 93 ? 5.879 14.901 19.880 1.00 49.06 93 ARG A O 1
ATOM 732 N N . THR A 1 94 ? 6.288 12.701 20.054 1.00 53.75 94 THR A N 1
ATOM 733 C CA . THR A 1 94 ? 7.706 12.753 19.711 1.00 53.75 94 THR A CA 1
ATOM 734 C C . THR A 1 94 ? 7.913 12.087 18.359 1.00 53.75 94 THR A C 1
ATOM 736 O O . THR A 1 94 ? 7.881 10.865 18.239 1.00 53.75 94 THR A O 1
ATOM 739 N N . GLU A 1 95 ? 8.164 12.902 17.333 1.00 53.91 95 GLU A N 1
ATOM 740 C CA . GLU A 1 95 ? 8.495 12.473 15.964 1.00 53.91 95 GLU A CA 1
ATOM 741 C C . GLU A 1 95 ? 9.555 11.349 15.918 1.00 53.91 95 GLU A C 1
ATOM 743 O O . GLU A 1 95 ? 9.495 10.471 15.058 1.00 53.91 95 GLU A O 1
ATOM 748 N N . SER A 1 96 ? 10.473 11.287 16.895 1.00 50.78 96 SER A N 1
ATOM 749 C CA . SER A 1 96 ? 11.486 10.224 16.965 1.00 50.78 96 SER A CA 1
ATOM 750 C C . SER A 1 96 ? 10.911 8.838 17.273 1.00 50.78 96 SER A C 1
ATOM 752 O O . SER A 1 96 ? 11.410 7.853 16.741 1.00 50.78 96 SER A O 1
ATOM 754 N N . VAL A 1 97 ? 9.855 8.734 18.088 1.00 48.69 97 VAL A N 1
ATOM 755 C CA . VAL A 1 97 ? 9.237 7.443 18.442 1.00 48.69 97 VAL A CA 1
ATOM 756 C C . VAL A 1 97 ? 8.407 6.918 17.278 1.00 48.69 97 VAL A C 1
ATOM 758 O O . VAL A 1 97 ? 8.423 5.723 16.995 1.00 48.69 97 VAL A O 1
ATOM 761 N N . ARG A 1 98 ? 7.754 7.814 16.529 1.00 51.94 98 ARG A N 1
ATOM 762 C CA . ARG A 1 98 ? 7.079 7.455 15.279 1.00 51.94 98 ARG A CA 1
ATOM 763 C C . ARG A 1 98 ? 8.078 6.955 14.236 1.00 51.94 98 ARG A C 1
ATOM 765 O O . ARG A 1 98 ? 7.812 5.931 13.614 1.00 51.94 98 ARG A O 1
ATOM 772 N N . SER A 1 99 ? 9.224 7.627 14.086 1.00 53.78 99 SER A N 1
ATOM 773 C CA . SER A 1 99 ? 10.309 7.181 13.200 1.00 53.78 99 SER A CA 1
ATOM 774 C C . SER A 1 99 ? 10.866 5.823 13.627 1.00 53.78 99 SER A C 1
ATOM 776 O O . SER A 1 99 ? 11.003 4.926 12.804 1.00 53.78 99 SER A O 1
ATOM 778 N N . GLN A 1 100 ? 11.104 5.627 14.923 1.00 54.34 100 GLN A N 1
ATOM 779 C CA . GLN A 1 100 ? 11.661 4.388 15.460 1.00 54.34 100 GLN A CA 1
ATOM 780 C C . GLN A 1 100 ? 10.681 3.208 15.371 1.00 54.34 100 GLN A C 1
ATOM 782 O O . GLN A 1 100 ? 11.073 2.109 14.987 1.00 54.34 100 GLN A O 1
ATOM 787 N N . ALA A 1 101 ? 9.400 3.414 15.684 1.00 54.41 101 ALA A N 1
ATOM 788 C CA . ALA A 1 101 ? 8.368 2.388 15.540 1.00 54.41 101 ALA A CA 1
ATOM 789 C C . ALA A 1 101 ? 8.144 2.027 14.068 1.00 54.41 101 ALA A C 1
ATOM 791 O O . ALA A 1 101 ? 7.951 0.859 13.733 1.00 54.41 101 ALA A O 1
ATOM 792 N N . ARG A 1 102 ? 8.225 3.023 13.181 1.00 54.16 102 ARG A N 1
ATOM 793 C CA . ARG A 1 102 ? 8.183 2.832 11.735 1.00 54.16 102 ARG A CA 1
ATOM 794 C C . ARG A 1 102 ? 9.384 2.031 11.243 1.00 54.16 102 ARG A C 1
ATOM 796 O O . ARG A 1 102 ? 9.168 1.039 10.570 1.00 54.16 102 ARG A O 1
ATOM 803 N N . GLU A 1 103 ? 10.612 2.367 11.632 1.00 58.59 103 GLU A N 1
ATOM 804 C CA . GLU A 1 103 ? 11.810 1.586 11.282 1.00 58.59 103 GLU A CA 1
ATOM 805 C C . GLU A 1 103 ? 11.761 0.155 11.828 1.00 58.59 103 GLU A C 1
ATOM 807 O O . GLU A 1 103 ? 12.126 -0.787 11.128 1.00 58.59 103 GLU A O 1
ATOM 812 N N . GLN A 1 104 ? 11.269 -0.043 13.054 1.00 61.34 104 GLN A N 1
ATOM 813 C CA . GLN A 1 104 ? 11.109 -1.379 13.632 1.00 61.34 104 GLN A CA 1
ATOM 814 C C . GLN A 1 104 ? 10.030 -2.197 12.923 1.00 61.34 104 GLN A C 1
ATOM 816 O O . GLN A 1 104 ? 10.214 -3.396 12.723 1.00 61.34 104 GLN A O 1
ATOM 821 N N . PHE A 1 105 ? 8.921 -1.568 12.532 1.00 56.62 105 PHE A N 1
ATOM 822 C CA . PHE A 1 105 ? 7.855 -2.220 11.782 1.00 56.62 105 PHE A CA 1
ATOM 823 C C . PHE A 1 105 ? 8.307 -2.563 10.360 1.00 56.62 105 PHE A C 1
ATOM 825 O O . PHE A 1 105 ? 8.152 -3.710 9.945 1.00 56.62 105 PHE A O 1
ATOM 832 N N . THR A 1 106 ? 8.936 -1.621 9.651 1.00 54.06 106 THR A N 1
ATOM 833 C CA . THR A 1 106 ? 9.529 -1.855 8.328 1.00 54.06 106 THR A CA 1
ATOM 834 C C . THR A 1 106 ? 10.577 -2.961 8.408 1.00 54.06 106 THR A C 1
ATOM 836 O O . THR A 1 106 ? 10.480 -3.937 7.677 1.00 54.06 106 THR A O 1
ATOM 839 N N . GLY A 1 107 ? 11.474 -2.918 9.396 1.00 58.19 107 GLY A N 1
ATOM 840 C CA . GLY A 1 107 ? 12.470 -3.966 9.617 1.00 58.19 107 GLY A CA 1
ATOM 841 C C . GLY A 1 107 ? 11.882 -5.324 10.021 1.00 58.19 107 GLY A C 1
ATOM 842 O O . GLY A 1 107 ? 12.475 -6.360 9.729 1.00 58.19 107 GLY A O 1
ATOM 843 N N . ALA A 1 108 ? 10.724 -5.367 10.685 1.00 55.41 108 ALA A N 1
ATOM 844 C CA . ALA A 1 108 ? 10.035 -6.621 10.993 1.00 55.41 108 ALA A CA 1
ATOM 845 C C . ALA A 1 108 ? 9.365 -7.219 9.749 1.00 55.41 108 ALA A C 1
ATOM 847 O O . ALA A 1 108 ? 9.432 -8.431 9.544 1.00 55.41 108 ALA A O 1
ATOM 848 N N . VAL A 1 109 ? 8.754 -6.378 8.911 1.00 48.41 109 VAL A N 1
ATOM 849 C CA . VAL A 1 109 ? 8.172 -6.790 7.630 1.00 48.41 109 VAL A CA 1
ATOM 850 C C . VAL A 1 109 ? 9.275 -7.259 6.678 1.00 48.41 109 VAL A C 1
ATOM 852 O O . VAL A 1 109 ? 9.155 -8.360 6.144 1.00 48.41 109 VAL A O 1
ATOM 855 N N . ASP A 1 110 ? 10.378 -6.518 6.559 1.00 50.28 110 ASP A N 1
ATOM 856 C CA . ASP A 1 110 ? 11.539 -6.900 5.747 1.00 50.28 110 ASP A CA 1
ATOM 857 C C . ASP A 1 110 ? 12.107 -8.245 6.193 1.00 50.28 110 ASP A C 1
ATOM 859 O O . ASP A 1 110 ? 12.271 -9.136 5.372 1.00 50.28 110 ASP A O 1
ATOM 863 N N . ARG A 1 111 ? 12.279 -8.485 7.501 1.00 54.72 111 ARG A N 1
ATOM 864 C CA . ARG A 1 111 ? 12.745 -9.794 7.998 1.00 54.72 111 ARG A CA 1
ATOM 865 C C . ARG A 1 111 ? 11.788 -10.936 7.688 1.00 54.72 111 ARG A C 1
ATOM 867 O O . ARG A 1 111 ? 12.252 -12.040 7.422 1.00 54.72 111 ARG A O 1
ATOM 874 N N . ILE A 1 112 ? 10.473 -10.723 7.745 1.00 57.28 112 ILE A N 1
ATOM 875 C CA . ILE A 1 112 ? 9.492 -11.763 7.390 1.00 57.28 112 ILE A CA 1
ATOM 876 C C . ILE A 1 112 ? 9.590 -12.094 5.893 1.00 57.28 112 ILE A C 1
ATOM 878 O O . ILE A 1 112 ? 9.472 -13.262 5.522 1.00 57.28 112 ILE A O 1
ATOM 882 N N . PHE A 1 113 ? 9.841 -11.093 5.048 1.00 52.91 113 PHE A N 1
ATOM 883 C CA . PHE A 1 113 ? 10.004 -11.265 3.605 1.00 52.91 113 PHE A CA 1
ATOM 884 C C . PHE A 1 113 ? 11.384 -11.823 3.205 1.00 52.91 113 PHE A C 1
ATOM 886 O O . PHE A 1 113 ? 11.432 -12.733 2.382 1.00 52.91 113 PHE A O 1
ATOM 893 N N . ASP A 1 114 ? 12.477 -11.402 3.840 1.00 55.78 114 ASP A N 1
ATOM 894 C CA . ASP A 1 114 ? 13.824 -11.970 3.655 1.00 55.78 114 ASP A CA 1
ATOM 895 C C . ASP A 1 114 ? 13.887 -13.419 4.160 1.00 55.78 114 ASP A C 1
ATOM 897 O O . ASP A 1 114 ? 14.472 -14.303 3.535 1.00 55.78 114 ASP A O 1
ATOM 901 N N . THR A 1 115 ? 13.198 -13.718 5.268 1.00 48.22 115 THR A N 1
ATOM 902 C CA . THR A 1 115 ? 13.047 -15.101 5.746 1.00 48.22 115 THR A CA 1
ATOM 903 C C . THR A 1 115 ? 12.186 -15.925 4.779 1.00 48.22 115 THR A C 1
ATOM 905 O O . THR A 1 115 ? 12.412 -17.123 4.631 1.00 48.22 115 THR A O 1
ATOM 908 N N . ALA A 1 116 ? 11.249 -15.306 4.051 1.00 43.12 116 ALA A N 1
ATOM 909 C CA . ALA A 1 116 ? 10.451 -15.975 3.023 1.00 43.12 116 ALA A CA 1
ATOM 910 C C . ALA A 1 116 ? 11.247 -16.337 1.751 1.00 43.12 116 ALA A C 1
ATOM 912 O O . ALA A 1 116 ? 10.827 -17.250 1.033 1.00 43.12 116 ALA A O 1
ATOM 913 N N . GLU A 1 117 ? 12.401 -15.706 1.495 1.00 48.06 117 GLU A N 1
ATOM 914 C CA . GLU A 1 117 ? 13.350 -16.159 0.465 1.00 48.06 117 GLU A CA 1
ATOM 915 C C . GLU A 1 117 ? 14.113 -17.432 0.880 1.00 48.06 117 GLU A C 1
ATOM 917 O O . GLU A 1 117 ? 14.521 -18.214 0.019 1.00 48.06 117 GLU A O 1
ATOM 922 N N . SER A 1 118 ? 14.214 -17.737 2.181 1.00 46.72 118 SER A N 1
ATOM 923 C CA . SER A 1 118 ? 14.831 -18.973 2.686 1.00 46.72 118 SER A CA 1
ATOM 924 C C . SER A 1 118 ? 13.790 -20.042 3.053 1.00 46.72 118 SER A C 1
ATOM 926 O O . SER A 1 118 ? 13.551 -20.355 4.207 1.00 46.72 118 SER A O 1
ATOM 928 N N . VAL A 1 119 ? 13.195 -20.650 2.020 1.00 50.75 119 VAL A N 1
ATOM 929 C CA . VAL A 1 119 ? 12.561 -21.988 2.030 1.00 50.75 119 VAL A CA 1
ATOM 930 C C . VAL A 1 119 ? 11.433 -22.230 3.069 1.00 50.75 119 VAL A C 1
ATOM 932 O O . VAL A 1 119 ? 11.644 -22.390 4.265 1.00 50.75 119 VAL A O 1
ATOM 935 N N . CYS A 1 120 ? 10.226 -22.493 2.538 1.00 52.28 120 CYS A N 1
ATOM 936 C CA . CYS A 1 120 ? 9.060 -23.137 3.190 1.00 52.28 120 CYS A CA 1
ATOM 937 C C . CYS A 1 120 ? 7.934 -22.238 3.764 1.00 52.28 120 CYS A C 1
ATOM 939 O O . CYS A 1 120 ? 7.303 -22.560 4.769 1.00 52.28 120 CYS A O 1
ATOM 941 N N . VAL A 1 121 ? 7.560 -21.170 3.050 1.00 51.72 121 VAL A N 1
ATOM 942 C CA . VAL A 1 121 ? 6.404 -20.297 3.376 1.00 51.72 121 VAL A CA 1
ATOM 943 C C . VAL A 1 121 ? 5.050 -21.032 3.339 1.00 51.72 121 VAL A C 1
ATOM 945 O O . VAL A 1 121 ? 4.132 -20.725 4.099 1.00 51.72 121 VAL A O 1
ATOM 948 N N . ALA A 1 122 ? 4.890 -22.050 2.492 1.00 51.94 122 ALA A N 1
ATOM 949 C CA . ALA A 1 122 ? 3.577 -22.655 2.255 1.00 51.94 122 ALA A CA 1
ATOM 950 C C . ALA A 1 122 ? 3.056 -23.534 3.412 1.00 51.94 122 ALA A C 1
ATOM 952 O O . ALA A 1 122 ? 1.843 -23.720 3.534 1.00 51.94 122 ALA A O 1
ATOM 953 N N . SER A 1 123 ? 3.938 -24.100 4.243 1.00 51.50 123 SER A N 1
ATOM 954 C CA . SER A 1 123 ? 3.551 -24.988 5.350 1.00 51.50 123 SER A CA 1
ATOM 955 C C . SER A 1 123 ? 3.225 -24.192 6.612 1.00 51.50 123 SER A C 1
ATOM 957 O O . SER A 1 123 ? 2.159 -24.392 7.192 1.00 51.50 123 SER A O 1
ATOM 959 N N . VAL A 1 124 ? 4.077 -23.230 6.977 1.00 53.94 124 VAL A N 1
ATOM 960 C CA . VAL A 1 124 ? 3.906 -22.381 8.164 1.00 53.94 124 VAL A CA 1
ATOM 961 C C . VAL A 1 124 ? 2.680 -21.484 8.020 1.00 53.94 124 VAL A C 1
ATOM 963 O O . VAL A 1 124 ? 1.868 -21.427 8.941 1.00 53.94 124 VAL A O 1
ATOM 966 N N . VAL A 1 125 ? 2.458 -20.885 6.842 1.00 53.56 125 VAL A N 1
ATOM 967 C CA . VAL A 1 125 ? 1.248 -20.088 6.578 1.00 53.56 125 VAL A CA 1
ATOM 968 C C . VAL A 1 125 ? -0.007 -20.957 6.652 1.00 53.56 125 VAL A C 1
ATOM 970 O O . VAL A 1 125 ? -0.998 -20.546 7.249 1.00 53.56 125 VAL A O 1
ATOM 973 N N . ARG A 1 126 ? 0.024 -22.191 6.126 1.00 55.62 126 ARG A N 1
ATOM 974 C CA . ARG A 1 126 ? -1.110 -23.123 6.262 1.00 55.62 126 ARG A CA 1
ATOM 975 C C . ARG A 1 126 ? -1.376 -23.510 7.713 1.00 55.62 126 ARG A C 1
ATOM 977 O O . ARG A 1 126 ? -2.539 -23.646 8.084 1.00 55.62 126 ARG A O 1
ATOM 984 N N . THR A 1 127 ? -0.341 -23.704 8.523 1.00 60.72 127 THR A N 1
ATOM 985 C CA . THR A 1 127 ? -0.492 -24.067 9.939 1.00 60.72 127 THR A CA 1
ATOM 986 C C . THR A 1 127 ? -1.013 -22.891 10.758 1.00 60.72 127 THR A C 1
ATOM 988 O O . THR A 1 127 ? -1.965 -23.059 11.515 1.00 60.72 127 THR A O 1
ATOM 991 N N . ALA A 1 128 ? -0.477 -21.689 10.537 1.00 57.75 128 ALA A N 1
ATOM 992 C CA . ALA A 1 128 ? -0.960 -20.471 11.177 1.00 57.75 128 ALA A CA 1
ATOM 993 C C . ALA A 1 128 ? -2.419 -20.176 10.792 1.00 57.75 128 ALA A C 1
ATOM 995 O O . ALA A 1 128 ? -3.254 -19.940 11.661 1.00 57.75 128 ALA A O 1
ATOM 996 N N . LEU A 1 129 ? -2.765 -20.291 9.505 1.00 61.56 129 LEU A N 1
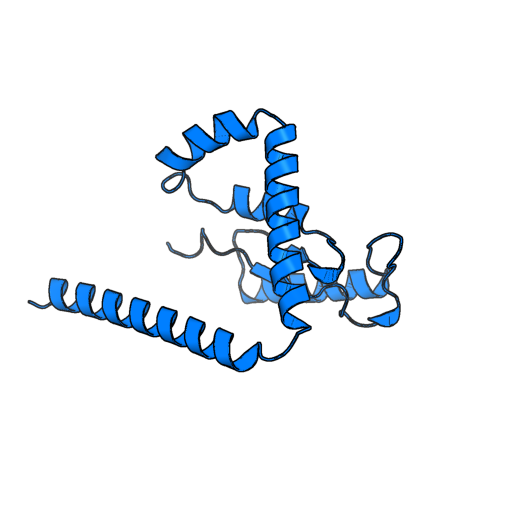ATOM 997 C CA . LEU A 1 129 ? -4.134 -20.087 9.027 1.00 61.56 129 LEU A CA 1
ATOM 998 C C . LEU A 1 129 ? -5.115 -21.105 9.633 1.00 61.56 129 LEU A C 1
ATOM 1000 O O . LEU A 1 129 ? -6.244 -20.749 9.966 1.00 61.56 129 LEU A O 1
ATOM 1004 N N . ARG A 1 130 ? -4.689 -22.364 9.819 1.00 69.81 130 ARG A N 1
ATOM 1005 C CA . ARG A 1 130 ? -5.494 -23.384 10.512 1.00 69.81 130 ARG A CA 1
ATOM 1006 C C . ARG A 1 130 ? -5.673 -23.063 11.995 1.00 69.81 130 ARG A C 1
ATOM 1008 O O . ARG A 1 130 ? -6.798 -23.128 12.469 1.00 69.81 130 ARG A O 1
ATOM 1015 N N . ALA A 1 131 ? -4.624 -22.634 12.695 1.00 68.19 131 ALA A N 1
ATOM 1016 C CA . ALA A 1 131 ? -4.714 -22.262 14.108 1.00 68.19 131 ALA A CA 1
ATOM 1017 C C . ALA A 1 131 ? -5.642 -21.056 14.340 1.00 68.19 131 ALA A C 1
ATOM 1019 O O . ALA A 1 131 ? -6.440 -21.041 15.281 1.00 68.19 131 ALA A O 1
ATOM 1020 N N . VAL A 1 132 ? -5.598 -20.069 13.440 1.00 69.31 132 VAL A N 1
ATOM 1021 C CA . VAL A 1 132 ? -6.524 -18.928 13.460 1.00 69.31 132 VAL A CA 1
ATOM 1022 C C . VAL A 1 132 ? -7.954 -19.399 13.198 1.00 69.31 132 VAL A C 1
ATOM 1024 O O . VAL A 1 132 ? -8.865 -19.027 13.937 1.00 69.31 132 VAL A O 1
ATOM 1027 N N . ARG A 1 133 ? -8.162 -20.273 12.202 1.00 71.00 133 ARG A N 1
ATOM 1028 C CA . ARG A 1 133 ? -9.478 -20.864 11.919 1.00 71.00 133 ARG A CA 1
ATOM 1029 C C . ARG A 1 133 ? -10.034 -21.613 13.130 1.00 71.00 133 ARG A C 1
ATOM 1031 O O . ARG A 1 133 ? -11.197 -21.417 13.467 1.00 71.00 133 ARG A O 1
ATOM 1038 N N . ASP A 1 134 ? -9.223 -22.429 13.792 1.00 83.25 134 ASP A N 1
ATOM 1039 C CA . ASP A 1 134 ? -9.663 -23.232 14.934 1.00 83.25 134 ASP A CA 1
ATOM 1040 C C . ASP A 1 134 ? -9.978 -22.359 16.153 1.00 83.25 134 ASP A C 1
ATOM 1042 O O . ASP A 1 134 ? -10.969 -22.599 16.843 1.00 83.25 134 ASP A O 1
ATOM 1046 N N . THR A 1 135 ? -9.222 -21.277 16.359 1.00 69.31 135 THR A N 1
ATOM 1047 C CA . THR A 1 135 ? -9.522 -20.270 17.388 1.00 69.31 135 THR A CA 1
ATOM 1048 C C . THR A 1 135 ? -10.862 -19.584 17.120 1.00 69.31 135 THR A C 1
ATOM 1050 O O . THR A 1 135 ? -11.700 -19.502 18.015 1.00 69.31 135 THR A O 1
ATOM 1053 N N . VAL A 1 136 ? -11.116 -19.152 15.880 1.00 74.00 136 VAL A N 1
ATOM 1054 C CA . VAL A 1 136 ? -12.390 -18.519 15.498 1.00 74.00 136 VAL A CA 1
ATOM 1055 C C . VAL A 1 136 ? -13.562 -19.488 15.665 1.00 74.00 136 VAL A C 1
ATOM 1057 O O . VAL A 1 136 ? -14.601 -19.107 16.199 1.00 74.00 136 VAL A O 1
ATOM 1060 N N . VAL A 1 137 ? -13.397 -20.752 15.265 1.00 80.19 137 VAL A N 1
ATOM 1061 C CA . VAL A 1 137 ? -14.428 -21.789 15.431 1.00 80.19 137 VAL A CA 1
ATOM 1062 C C . VAL A 1 137 ? -14.674 -22.099 16.910 1.00 80.19 137 VAL A C 1
ATOM 1064 O O . VAL A 1 137 ? -15.822 -22.301 17.303 1.00 80.19 137 VAL A O 1
ATOM 1067 N N . SER A 1 138 ? -13.628 -22.111 17.738 1.00 79.81 138 SER A N 1
ATOM 1068 C CA . SER A 1 138 ? -13.740 -22.317 19.185 1.00 79.81 138 SER A CA 1
ATOM 1069 C C . SER A 1 138 ? -14.507 -21.177 19.856 1.00 79.81 138 SER A C 1
ATOM 1071 O O . SER A 1 138 ? -15.465 -21.426 20.584 1.00 79.81 138 SER A O 1
ATOM 1073 N N . VAL A 1 139 ? -14.173 -19.926 19.528 1.00 71.00 139 VAL A N 1
ATOM 1074 C CA . VAL A 1 139 ? -14.878 -18.742 20.041 1.00 71.00 139 VAL A CA 1
ATOM 1075 C C . VAL A 1 139 ? -16.331 -18.722 19.566 1.00 71.00 139 VAL A C 1
ATOM 1077 O O . VAL A 1 139 ? -17.232 -18.504 20.370 1.00 71.00 139 VAL A O 1
ATOM 1080 N N . ALA A 1 140 ? -16.587 -19.022 18.290 1.00 71.81 140 ALA A N 1
ATOM 1081 C CA . ALA A 1 140 ? -17.946 -19.094 17.758 1.00 71.81 140 ALA A CA 1
ATOM 1082 C C . ALA A 1 140 ? -18.787 -20.173 18.462 1.00 71.81 140 ALA A C 1
ATOM 1084 O O . ALA A 1 140 ? -19.943 -19.926 18.801 1.00 71.81 140 ALA A O 1
ATOM 1085 N N . ARG A 1 141 ? -18.206 -21.349 18.739 1.00 72.25 141 ARG A N 1
ATOM 1086 C CA . ARG A 1 141 ? -18.874 -22.408 19.513 1.00 72.25 141 ARG A CA 1
ATOM 1087 C C . ARG A 1 141 ? -19.085 -22.024 20.974 1.00 72.25 141 ARG A C 1
ATOM 1089 O O . ARG A 1 141 ? -20.135 -22.344 21.518 1.00 72.25 141 ARG A O 1
ATOM 1096 N N . ALA A 1 142 ? -18.130 -21.340 21.599 1.00 75.00 142 ALA A N 1
ATOM 1097 C CA . ALA A 1 142 ? -18.260 -20.873 22.976 1.00 75.00 142 ALA A CA 1
ATOM 1098 C C . ALA A 1 142 ? -19.401 -19.854 23.114 1.00 75.00 142 ALA A C 1
ATOM 1100 O O . ALA A 1 142 ? -20.233 -19.980 24.008 1.00 75.00 142 ALA A O 1
ATOM 1101 N N . VAL A 1 143 ? -19.491 -18.902 22.180 1.00 72.94 143 VAL A N 1
ATOM 1102 C CA . VAL A 1 143 ? -20.597 -17.935 22.114 1.00 72.94 143 VAL A CA 1
ATOM 1103 C C . VAL A 1 143 ? -21.926 -18.640 21.847 1.00 72.94 143 VAL A C 1
ATOM 1105 O O . VAL A 1 143 ? -22.921 -18.318 22.484 1.00 72.94 143 VAL A O 1
ATOM 1108 N N . TRP A 1 144 ? -21.954 -19.629 20.949 1.00 65.25 144 TRP A N 1
ATOM 1109 C CA . TRP A 1 144 ? -23.169 -20.397 20.668 1.00 65.25 144 TRP A CA 1
ATOM 1110 C C . TRP A 1 144 ? -23.663 -21.175 21.893 1.00 65.25 144 TRP A C 1
ATOM 1112 O O . TRP A 1 144 ? -24.837 -21.092 22.241 1.00 65.25 144 TRP A O 1
ATOM 1122 N N . ASN A 1 145 ? -22.770 -21.881 22.585 1.00 67.12 145 ASN A N 1
ATOM 1123 C CA . ASN A 1 145 ? -23.126 -22.628 23.791 1.00 67.12 145 ASN A CA 1
ATOM 1124 C C . ASN A 1 145 ? -23.615 -21.715 24.925 1.00 67.12 145 ASN A C 1
ATOM 1126 O O . ASN A 1 145 ? -24.462 -22.139 25.692 1.00 67.12 145 ASN A O 1
ATOM 1130 N N . TRP A 1 146 ? -23.126 -20.475 25.010 1.00 58.69 146 TRP A N 1
ATOM 1131 C CA . TRP A 1 146 ? -23.593 -19.485 25.988 1.00 58.69 146 TRP A CA 1
ATOM 1132 C C . TRP A 1 146 ? -24.991 -18.919 25.678 1.00 58.69 146 TRP A C 1
ATOM 1134 O O . TRP A 1 146 ? -25.674 -18.441 26.576 1.00 58.69 146 TRP A O 1
ATOM 1144 N N . ILE A 1 147 ? -25.419 -18.940 24.411 1.00 57.66 147 ILE A N 1
ATOM 1145 C CA . ILE A 1 147 ? -26.728 -18.411 23.988 1.00 57.66 147 ILE A CA 1
ATOM 1146 C C . ILE A 1 147 ? -27.832 -19.477 24.069 1.00 57.66 147 ILE A C 1
ATOM 1148 O O . ILE A 1 147 ? -28.993 -19.133 24.281 1.00 57.66 147 ILE A O 1
ATOM 1152 N N . PHE A 1 148 ? -27.498 -20.756 23.869 1.00 52.91 148 PHE A N 1
ATOM 1153 C CA . PHE A 1 148 ? -28.478 -21.844 23.728 1.00 52.91 148 PHE A CA 1
ATOM 1154 C C . PHE A 1 148 ? -28.497 -22.858 24.890 1.00 52.91 148 PHE A C 1
ATOM 1156 O O . PHE A 1 148 ? -29.222 -23.850 24.797 1.00 52.91 148 PHE A O 1
ATOM 1163 N N . PHE A 1 149 ? -27.739 -22.621 25.964 1.00 45.97 149 PHE A N 1
ATOM 1164 C CA . PHE A 1 149 ? -27.742 -23.386 27.219 1.00 45.97 149 PHE A CA 1
ATOM 1165 C C . PHE A 1 149 ? -27.754 -22.416 28.403 1.00 45.97 149 PHE A C 1
ATOM 1167 O O . PHE A 1 149 ? -28.468 -22.704 29.388 1.00 45.97 149 PHE A O 1
#